Protein AF-A0A0P7KKF6-F1 (afdb_monomer_lite)

Secondary structure (DSSP, 8-state):
-EEEEEEEEEETTT-PBPP-----TT-TT-HHHH--HHHHHHHHHHHTT----S-EEEEEEEEEE---S-PPPGGGSPPTHHHHSTTSTTTT-TT---TTTSSSSHHHHHHHHHHHHHHHHHHHHHHHHHHT----

Sequence (136 aa):
MLRAFRNQLVSQVNLETLYSQVWGPTTDTAFWTNFDWDKAIKAGMKAAGREYSGQFDFTDTYMYWPITHMVAPADQALDCAAYHAEDGRLGGIAAVYMPGTDPRGPFGLIFMAIFALALLGVTGHALLRLVGRKPS

InterPro domains:
  IPR024673 Octaheme c-type cytochrome [PF11783] (8-86)
  IPR036280 Multiheme cytochrome superfamily [SSF48695] (26-90)

Organism: NCBI:txid154981

Radius of gyration: 29.8 Å; chains: 1; bounding box: 74×36×71 Å

pLDDT: mean 88.75, std 8.97, range [51.94, 97.25]

Foldseek 3Di:
DDKDKDWFKAAPVPRHGFFFQQDDCPDCQHCVNPVDGLSRRCVGCVVVVHDHPSGMDIDIDIDDDDDPDPDDPPVPPDDPCCQQDLPHPVHPDPPDDRHNVCCPDPVNVVVVVVVVVVVCVVVVVVVCVVVVDDDD

Structure (mmCIF, N/CA/C/O backbone):
data_AF-A0A0P7KKF6-F1
#
_entry.id   AF-A0A0P7KKF6-F1
#
loop_
_atom_site.group_PDB
_atom_site.id
_atom_site.type_symbol
_atom_site.label_atom_id
_atom_site.label_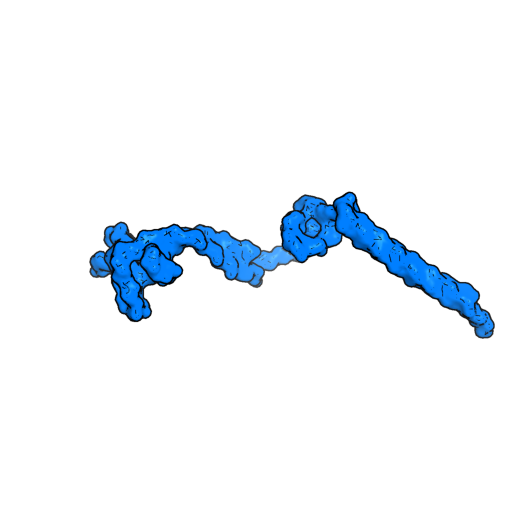alt_id
_atom_site.label_comp_id
_atom_site.label_asym_id
_atom_site.label_entity_id
_atom_site.label_seq_id
_atom_site.pdbx_PDB_ins_code
_atom_site.Cartn_x
_atom_site.Cartn_y
_atom_site.Cartn_z
_atom_site.occupancy
_atom_site.B_iso_or_equiv
_atom_site.auth_seq_id
_atom_site.auth_comp_id
_atom_site.auth_asym_id
_atom_site.auth_atom_id
_atom_site.pdbx_PDB_model_num
ATOM 1 N N . MET A 1 1 ? 4.647 -7.556 -2.136 1.00 55.50 1 MET A N 1
ATOM 2 C CA . MET A 1 1 ? 4.172 -6.768 -0.980 1.00 55.50 1 MET A CA 1
ATOM 3 C C . MET A 1 1 ? 2.832 -7.347 -0.564 1.00 55.50 1 MET A C 1
ATOM 5 O O . MET A 1 1 ? 1.961 -7.454 -1.419 1.00 55.50 1 MET A O 1
ATOM 9 N N . LEU A 1 2 ? 2.686 -7.801 0.682 1.00 60.16 2 LEU A N 1
ATOM 10 C CA . LEU A 1 2 ? 1.373 -8.215 1.187 1.00 60.16 2 LEU A CA 1
ATOM 11 C C . LEU A 1 2 ? 0.570 -6.944 1.476 1.00 60.16 2 LEU A C 1
ATOM 13 O O . LEU A 1 2 ? 1.066 -6.047 2.159 1.00 60.16 2 LEU A O 1
ATOM 17 N N . ARG A 1 3 ? -0.642 -6.870 0.921 1.00 51.94 3 ARG A N 1
ATOM 18 C CA . ARG A 1 3 ? -1.617 -5.811 1.189 1.00 51.94 3 ARG A CA 1
ATOM 19 C C . ARG A 1 3 ? -2.756 -6.436 1.977 1.00 51.94 3 ARG A C 1
ATOM 21 O O . ARG A 1 3 ? -3.473 -7.283 1.451 1.00 51.94 3 ARG A O 1
ATOM 28 N N . ALA A 1 4 ? -2.901 -6.036 3.234 1.00 64.44 4 ALA A N 1
ATOM 29 C CA . ALA A 1 4 ? -4.085 -6.355 4.017 1.00 64.44 4 ALA A CA 1
ATOM 30 C C . ALA A 1 4 ? -5.078 -5.199 3.876 1.00 64.44 4 ALA A C 1
ATOM 32 O O . ALA A 1 4 ? -4.718 -4.048 4.121 1.00 64.44 4 ALA A O 1
ATOM 33 N N . PHE A 1 5 ? -6.298 -5.525 3.456 1.00 55.09 5 PHE A N 1
ATOM 34 C CA . PHE A 1 5 ? -7.433 -4.612 3.433 1.00 55.09 5 PHE A CA 1
ATOM 35 C C . PHE A 1 5 ? -8.296 -4.917 4.643 1.00 55.09 5 PHE A C 1
ATOM 37 O O . PHE A 1 5 ? -8.755 -6.053 4.812 1.00 55.09 5 PHE A O 1
ATOM 44 N N . ARG A 1 6 ? -8.496 -3.923 5.497 1.00 77.06 6 ARG A N 1
ATOM 45 C CA . ARG A 1 6 ? -9.383 -4.029 6.649 1.00 77.06 6 ARG A CA 1
ATOM 46 C C . ARG A 1 6 ? -10.037 -2.678 6.888 1.00 77.06 6 ARG A C 1
ATOM 48 O O . ARG A 1 6 ? -9.406 -1.638 6.734 1.00 77.06 6 ARG A O 1
ATOM 55 N N . ASN A 1 7 ? -11.279 -2.737 7.337 1.00 88.00 7 ASN A N 1
ATOM 56 C CA . ASN A 1 7 ? -11.985 -1.603 7.899 1.00 88.00 7 ASN A CA 1
ATOM 57 C C . ASN A 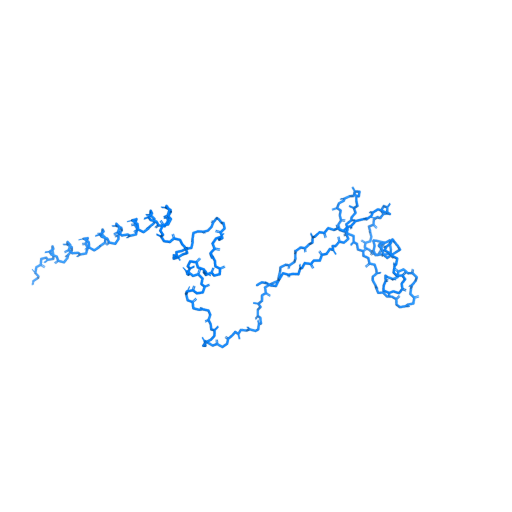1 7 ? -11.499 -1.405 9.339 1.00 88.00 7 ASN A C 1
ATOM 59 O O . ASN A 1 7 ? -11.499 -2.352 10.130 1.00 88.00 7 ASN A O 1
ATOM 63 N N . GLN A 1 8 ? -11.074 -0.191 9.677 1.00 90.44 8 GLN A N 1
ATOM 64 C CA . GLN A 1 8 ? -10.577 0.172 11.002 1.00 90.44 8 GLN A CA 1
ATOM 65 C C . GLN A 1 8 ? -11.480 1.219 11.656 1.00 90.44 8 GLN A C 1
ATOM 67 O O . GLN A 1 8 ? -12.007 2.098 10.978 1.00 90.44 8 GLN A O 1
ATOM 72 N N . LEU A 1 9 ? -11.643 1.121 12.979 1.00 92.62 9 LEU A N 1
ATOM 73 C CA . LEU A 1 9 ? -12.458 2.041 13.772 1.00 92.62 9 LEU A CA 1
ATOM 74 C C . LEU A 1 9 ? -11.884 3.462 13.782 1.00 92.62 9 LEU A C 1
ATOM 76 O O . LEU A 1 9 ? -10.703 3.663 14.084 1.00 92.62 9 LEU A O 1
ATOM 80 N N . VAL A 1 10 ? -12.749 4.443 13.546 1.00 93.88 10 VAL A N 1
ATOM 81 C CA . VAL A 1 10 ? -12.420 5.872 13.542 1.00 93.88 10 VAL A CA 1
ATOM 82 C C . VAL A 1 10 ? -13.483 6.680 14.291 1.00 93.88 10 VAL A C 1
ATOM 84 O O . VAL A 1 10 ? -14.653 6.309 14.326 1.00 93.88 10 VAL A O 1
ATOM 87 N N . SER A 1 11 ? -13.083 7.787 14.915 1.00 92.00 11 SER A N 1
ATOM 88 C CA . SER A 1 11 ? -13.996 8.768 15.507 1.00 92.00 11 SER A CA 1
ATOM 89 C C . SER A 1 11 ? -14.674 9.583 14.411 1.00 92.00 11 SER A C 1
ATOM 91 O O . SER A 1 11 ? -13.986 10.186 13.591 1.00 92.00 11 SER A O 1
ATOM 93 N N . GLN A 1 12 ? -16.004 9.688 14.442 1.00 91.50 12 GLN A N 1
ATOM 94 C CA . GLN A 1 12 ? -16.725 10.589 13.530 1.00 91.50 12 GLN A CA 1
ATOM 95 C C . GLN A 1 12 ? -16.505 12.073 13.863 1.00 91.50 12 GLN A C 1
ATOM 97 O O . GLN A 1 12 ? -16.715 12.934 13.016 1.00 91.50 12 GLN A O 1
ATOM 102 N N . VAL A 1 13 ? -16.085 12.378 15.096 1.00 90.69 13 VAL A N 1
ATOM 103 C CA . VAL A 1 13 ? -15.957 13.759 15.587 1.00 90.69 13 VAL A CA 1
ATOM 104 C C . VAL A 1 13 ? -14.547 14.293 15.353 1.00 90.69 13 VAL A C 1
ATOM 106 O O . VAL A 1 13 ? -14.379 15.378 14.806 1.00 90.69 13 VAL A O 1
ATOM 109 N N . ASN A 1 14 ? -13.531 13.516 15.738 1.00 87.62 14 ASN A N 1
ATOM 110 C CA . ASN A 1 14 ? -12.136 13.968 15.722 1.00 87.62 14 ASN A CA 1
ATOM 111 C C . ASN A 1 14 ? -11.317 13.349 14.579 1.00 87.62 14 ASN A C 1
ATOM 113 O O . ASN A 1 14 ? -10.147 13.683 14.428 1.00 87.62 14 ASN A O 1
ATOM 117 N N . LEU A 1 15 ? -11.907 12.432 13.797 1.00 88.50 15 LEU A N 1
ATOM 118 C CA . LEU A 1 15 ? -11.258 11.721 12.684 1.00 88.50 15 LEU A CA 1
ATOM 119 C C . LEU A 1 15 ? -9.975 10.967 13.085 1.00 88.50 15 LEU A C 1
ATOM 121 O O . LEU A 1 15 ? -9.113 10.681 12.257 1.00 88.50 15 LEU A O 1
ATOM 125 N N . GLU A 1 16 ? -9.860 10.611 14.365 1.00 90.25 16 GLU A N 1
ATOM 126 C CA . GLU A 1 16 ? -8.770 9.798 14.895 1.00 90.25 16 GLU A CA 1
ATOM 127 C C . GLU A 1 16 ? -9.130 8.314 14.903 1.00 90.25 16 GLU A C 1
ATOM 129 O O . GLU A 1 16 ? -10.282 7.932 15.111 1.00 90.25 16 GLU A O 1
ATOM 134 N N . THR A 1 17 ? -8.119 7.462 14.747 1.00 92.88 17 THR A N 1
ATOM 135 C CA . THR A 1 17 ? -8.265 6.018 14.945 1.00 92.88 17 THR A CA 1
ATOM 136 C C . THR A 1 17 ? -8.608 5.700 16.397 1.00 92.88 17 THR A C 1
ATOM 138 O O . THR A 1 17 ? -7.963 6.195 17.322 1.00 92.88 17 THR A O 1
ATOM 141 N N . LEU A 1 18 ? -9.593 4.825 16.589 1.00 94.94 18 LEU A N 1
ATOM 142 C CA . LEU A 1 18 ? -10.039 4.390 17.908 1.00 94.94 18 LEU A CA 1
ATOM 143 C C . LEU A 1 18 ? -9.411 3.050 18.297 1.00 94.94 18 LEU A C 1
ATOM 145 O O . LEU A 1 18 ? -9.195 2.168 17.462 1.00 94.94 18 LEU A O 1
ATOM 149 N N . TYR A 1 19 ? -9.175 2.881 19.596 1.00 94.81 19 TYR A N 1
ATOM 150 C CA . TYR A 1 19 ? -8.733 1.622 20.188 1.00 94.81 19 TYR A CA 1
ATOM 151 C C . TYR A 1 19 ? -9.915 0.927 20.856 1.00 94.81 19 TYR A C 1
ATOM 153 O O . TYR A 1 19 ? -10.705 1.564 21.548 1.00 94.81 19 TYR A O 1
ATOM 161 N N . SER A 1 20 ? -10.021 -0.388 20.682 1.00 95.62 20 SER A N 1
ATOM 162 C CA . SER A 1 20 ? -11.053 -1.202 21.324 1.00 95.62 20 SER A CA 1
ATOM 163 C C . SER A 1 20 ? -10.431 -2.316 22.156 1.00 95.62 20 SER A C 1
ATOM 165 O O . SER A 1 20 ? -9.400 -2.892 21.803 1.00 95.62 20 SER A O 1
ATOM 167 N N . GLN A 1 21 ? -11.073 -2.637 23.276 1.00 95.88 21 GLN A N 1
ATOM 168 C CA . GLN A 1 21 ? -10.762 -3.834 24.038 1.00 95.88 21 GLN A CA 1
ATOM 169 C C . GLN A 1 21 ? -11.452 -5.032 23.382 1.00 95.88 21 GLN A C 1
ATOM 171 O O . GLN A 1 21 ? -12.650 -5.248 23.553 1.00 95.88 21 GLN A O 1
ATOM 176 N N . VAL A 1 22 ? -10.697 -5.843 22.646 1.00 95.81 22 VAL A N 1
ATOM 177 C CA . VAL A 1 22 ? -11.263 -7.028 21.979 1.00 95.81 22 VAL A CA 1
ATOM 178 C C . VAL A 1 22 ? -11.237 -8.287 22.842 1.00 95.81 22 VAL A C 1
ATOM 180 O O . VAL A 1 22 ? -12.083 -9.159 22.668 1.00 95.81 22 VAL A O 1
ATOM 183 N N . TRP A 1 23 ? -10.319 -8.368 23.807 1.00 95.06 23 TRP A N 1
ATOM 184 C CA . TRP A 1 23 ? -10.082 -9.564 24.616 1.00 95.06 23 TRP A CA 1
ATOM 185 C C . TRP A 1 23 ? -10.328 -9.324 26.114 1.00 95.06 23 TRP A C 1
ATOM 187 O O . TRP A 1 23 ? -10.064 -8.241 26.644 1.00 95.06 23 TRP A O 1
ATOM 197 N N . GLY A 1 24 ? -10.832 -10.362 26.784 1.00 93.25 24 GLY A N 1
ATOM 198 C CA . GLY A 1 24 ? -11.232 -10.349 28.191 1.00 93.25 24 GLY A CA 1
ATOM 199 C C . GLY A 1 24 ? -12.405 -11.305 28.421 1.00 93.25 24 GLY A C 1
ATOM 200 O O . GLY A 1 24 ? -13.546 -10.860 28.443 1.00 93.25 24 GLY A O 1
ATOM 201 N N . PRO A 1 25 ? -12.165 -12.623 28.561 1.00 87.88 25 PRO A N 1
ATOM 202 C CA . PRO A 1 25 ? -13.240 -13.620 28.581 1.00 87.88 25 PRO A CA 1
ATOM 203 C C . PRO A 1 25 ? -14.232 -13.452 29.743 1.00 87.88 25 PRO A C 1
ATOM 205 O O . PRO A 1 25 ? -15.355 -13.934 29.666 1.00 87.88 25 PRO A O 1
ATOM 208 N N . THR A 1 26 ? -13.822 -12.768 30.811 1.00 92.12 26 THR A N 1
ATOM 209 C CA . THR A 1 26 ? -14.624 -12.517 32.015 1.00 92.12 26 THR A CA 1
ATOM 210 C C . THR A 1 26 ? -14.997 -11.044 32.186 1.00 92.12 26 THR A C 1
ATOM 212 O O . THR A 1 26 ? -15.443 -10.666 33.266 1.00 92.12 26 THR A O 1
ATOM 215 N N . THR A 1 27 ? -14.739 -10.184 31.193 1.00 89.88 27 THR A N 1
ATOM 216 C CA . THR A 1 27 ? -15.054 -8.752 31.286 1.00 89.88 27 THR A CA 1
ATOM 217 C C . THR A 1 27 ? -16.308 -8.415 30.490 1.00 89.88 27 THR A C 1
ATOM 219 O O . THR A 1 27 ? -16.504 -8.898 29.374 1.00 89.88 27 THR A O 1
ATOM 222 N N . ASP A 1 28 ? -17.112 -7.497 31.022 1.00 94.06 28 ASP A N 1
ATOM 223 C CA . ASP A 1 28 ? -18.339 -7.005 30.371 1.00 94.06 28 ASP A CA 1
ATOM 224 C C . ASP A 1 28 ? -18.061 -6.004 29.230 1.00 94.06 28 ASP A C 1
ATOM 226 O O . ASP A 1 28 ? -18.976 -5.474 28.598 1.00 94.06 28 ASP A O 1
ATOM 230 N N . THR A 1 29 ? -16.783 -5.695 28.991 1.00 95.62 29 THR A N 1
ATOM 231 C CA . THR A 1 29 ? -16.320 -4.695 28.020 1.00 95.62 29 THR A CA 1
ATOM 232 C C . THR A 1 29 ? -15.633 -5.296 26.802 1.00 95.62 29 THR A C 1
ATOM 234 O O . THR A 1 29 ? -15.472 -4.599 25.805 1.00 95.62 29 THR A O 1
ATOM 237 N N . ALA A 1 30 ? -15.192 -6.556 26.856 1.00 96.00 30 ALA A N 1
ATOM 238 C CA . ALA A 1 30 ? -14.459 -7.150 25.746 1.00 96.00 30 ALA A CA 1
ATOM 239 C C . ALA A 1 30 ? -15.387 -7.426 24.557 1.00 96.00 30 ALA A C 1
ATOM 241 O O . ALA A 1 30 ? -16.460 -8.015 24.712 1.00 96.00 30 ALA A O 1
ATOM 242 N N . PHE A 1 31 ? -14.954 -7.037 23.356 1.00 95.69 31 PHE A N 1
ATOM 243 C CA . PHE A 1 31 ? -15.766 -7.207 22.153 1.00 95.69 31 PHE A CA 1
ATOM 244 C C . PHE A 1 31 ? -16.043 -8.681 21.823 1.00 95.69 31 PHE A C 1
ATOM 246 O O . PHE A 1 31 ? -17.167 -9.014 21.473 1.00 95.69 31 PHE A O 1
ATOM 253 N N . TRP A 1 32 ? -15.068 -9.589 21.956 1.00 95.50 32 TRP A N 1
ATOM 254 C CA . TRP A 1 32 ? -15.252 -10.993 21.545 1.00 95.50 32 TRP A CA 1
ATOM 255 C C . TRP A 1 32 ? -16.222 -11.801 22.412 1.00 95.50 32 TRP A C 1
ATOM 257 O O . TRP A 1 32 ? -16.622 -12.889 22.006 1.00 95.50 32 TRP A O 1
ATOM 267 N N . THR A 1 33 ? -16.595 -11.296 23.587 1.00 94.06 33 THR A N 1
ATOM 268 C CA . THR A 1 33 ? -17.582 -11.933 24.469 1.00 94.06 33 THR A CA 1
ATOM 269 C C . THR A 1 33 ? -18.930 -11.225 24.450 1.00 94.06 33 THR A C 1
ATOM 271 O O . THR A 1 33 ? -19.958 -11.891 24.518 1.00 94.06 33 THR A O 1
ATOM 274 N N . ASN A 1 34 ? -18.937 -9.894 24.331 1.00 94.06 34 ASN A N 1
ATOM 275 C CA . ASN A 1 34 ? -20.152 -9.085 24.463 1.00 94.06 34 ASN A CA 1
ATOM 276 C C . ASN A 1 34 ? -20.687 -8.546 23.128 1.00 94.06 34 ASN A C 1
ATOM 278 O O . ASN A 1 34 ? -21.844 -8.145 23.060 1.00 94.06 34 ASN A O 1
ATOM 282 N N . PHE A 1 35 ? -19.852 -8.513 22.084 1.00 94.06 35 PHE A N 1
ATOM 283 C CA . PHE A 1 35 ? -20.167 -8.004 20.741 1.00 94.06 35 PHE A CA 1
ATOM 284 C C . PHE A 1 35 ? -20.721 -6.567 20.709 1.00 94.06 35 PHE A C 1
ATOM 286 O O . PHE A 1 35 ? -21.452 -6.189 19.797 1.00 94.06 35 PHE A O 1
ATOM 293 N N . ASP A 1 36 ? -20.334 -5.749 21.689 1.00 95.88 36 ASP A N 1
ATOM 294 C CA . ASP A 1 36 ? -20.738 -4.350 21.828 1.00 95.88 36 ASP A CA 1
ATOM 295 C C . ASP A 1 36 ? -19.544 -3.434 21.528 1.00 95.88 36 ASP A C 1
ATOM 297 O O . ASP A 1 36 ? -18.575 -3.365 22.294 1.00 95.88 36 ASP A O 1
ATOM 301 N N . TRP A 1 37 ? -19.596 -2.754 20.381 1.00 95.12 37 TRP A N 1
ATOM 302 C CA . TRP A 1 37 ? -18.528 -1.857 19.943 1.00 95.12 37 TRP A CA 1
ATOM 303 C C . TRP A 1 37 ? -18.366 -0.648 20.857 1.00 95.12 37 TRP A C 1
ATOM 305 O O . TRP A 1 37 ? -17.233 -0.288 21.167 1.00 95.12 37 TRP A O 1
ATOM 315 N N . ASP A 1 38 ? -19.460 -0.043 21.317 1.00 95.94 38 ASP A N 1
ATOM 316 C CA . ASP A 1 38 ? -19.397 1.181 22.114 1.00 95.94 38 ASP A CA 1
ATOM 317 C C . ASP A 1 38 ? -18.698 0.918 23.452 1.00 95.94 38 ASP A C 1
ATOM 319 O O . ASP A 1 38 ? -17.749 1.617 23.825 1.00 95.94 38 ASP A O 1
ATOM 323 N N . LYS A 1 39 ? -19.075 -0.177 24.126 1.00 95.56 39 LYS A N 1
ATOM 324 C CA . LYS A 1 39 ? -18.409 -0.618 25.361 1.00 95.56 39 LYS A CA 1
ATOM 325 C C . LYS A 1 39 ? -16.937 -0.943 25.142 1.00 95.56 39 LYS A C 1
ATOM 327 O O . LYS A 1 39 ? -16.093 -0.521 25.940 1.00 95.56 39 LYS A O 1
ATOM 332 N N . ALA A 1 40 ? -16.622 -1.674 24.075 1.00 97.06 40 ALA A N 1
ATOM 333 C CA . ALA A 1 40 ? -15.257 -2.091 23.781 1.00 97.06 40 ALA A CA 1
ATOM 334 C C . ALA A 1 40 ? -14.350 -0.900 23.458 1.00 97.06 40 ALA A C 1
ATOM 336 O O . ALA A 1 40 ? -13.217 -0.836 23.943 1.00 97.06 40 ALA A O 1
ATOM 337 N N . ILE A 1 41 ? -14.845 0.060 22.675 1.00 96.75 41 ILE A N 1
ATOM 338 C CA . ILE A 1 41 ? -14.132 1.293 22.334 1.00 96.75 41 ILE A CA 1
ATOM 339 C C . ILE A 1 41 ? -13.933 2.139 23.582 1.00 96.75 41 ILE A C 1
ATOM 341 O O . ILE A 1 41 ? -12.815 2.559 23.861 1.00 96.75 41 ILE A O 1
ATOM 345 N N . LYS A 1 42 ? -14.978 2.343 24.388 1.00 96.50 42 LYS A N 1
ATOM 346 C CA . LYS A 1 42 ? -14.878 3.126 25.622 1.00 96.50 42 LYS A CA 1
ATOM 347 C C . LYS A 1 42 ? -13.819 2.564 26.571 1.00 96.50 42 LYS A C 1
ATOM 349 O O . LYS A 1 42 ? -13.025 3.322 27.126 1.00 96.50 42 LYS A O 1
ATOM 354 N N . ALA A 1 43 ? -13.778 1.243 26.741 1.00 96.00 43 ALA A N 1
ATOM 355 C CA . ALA A 1 43 ? -12.768 0.588 27.566 1.00 96.00 43 ALA A CA 1
ATOM 356 C C . ALA A 1 43 ? -11.356 0.696 26.961 1.00 96.00 43 ALA A C 1
ATOM 358 O O . ALA A 1 43 ? -10.409 1.021 27.678 1.00 96.00 43 ALA A O 1
ATOM 359 N N . GLY A 1 44 ? -11.217 0.481 25.648 1.00 95.69 44 GLY A N 1
ATOM 360 C CA . GLY A 1 44 ? -9.939 0.588 24.937 1.00 95.69 44 GLY A CA 1
ATOM 361 C C . GLY A 1 44 ? -9.363 2.006 24.947 1.00 95.69 44 GLY A C 1
ATOM 362 O O . GLY A 1 44 ? -8.193 2.198 25.268 1.00 95.69 44 GLY A O 1
ATOM 363 N N . MET A 1 45 ? -10.196 3.009 24.678 1.00 96.19 45 MET A N 1
ATOM 364 C CA . MET A 1 45 ? -9.825 4.425 24.705 1.00 96.19 45 MET A CA 1
ATOM 365 C C . MET A 1 45 ? -9.458 4.889 26.117 1.00 96.19 45 MET A C 1
ATOM 367 O O . MET A 1 45 ? -8.423 5.531 26.289 1.00 96.19 45 MET A O 1
ATOM 371 N N . LYS A 1 46 ? -10.213 4.465 27.145 1.00 95.69 46 LYS A N 1
ATOM 372 C CA . LYS A 1 46 ? -9.859 4.716 28.551 1.00 95.69 46 LYS A CA 1
ATOM 373 C C . LYS A 1 46 ? -8.487 4.132 28.902 1.00 95.69 46 LYS A C 1
ATOM 375 O O . LYS A 1 46 ? -7.692 4.809 29.548 1.00 95.69 46 LYS A O 1
ATOM 380 N N . ALA A 1 47 ? -8.192 2.903 28.471 1.00 94.50 47 ALA A N 1
ATOM 381 C CA . ALA A 1 47 ? -6.884 2.281 28.686 1.00 94.50 47 ALA A CA 1
ATOM 382 C C . ALA A 1 47 ? -5.753 3.003 27.927 1.00 94.50 47 ALA A C 1
ATOM 384 O O . ALA A 1 47 ? -4.633 3.079 28.423 1.00 94.50 47 ALA A O 1
ATOM 385 N N . ALA A 1 48 ? -6.055 3.574 26.758 1.00 93.88 48 ALA A N 1
ATOM 386 C CA . ALA A 1 48 ? -5.134 4.391 25.970 1.00 93.88 48 ALA A CA 1
ATOM 387 C C . ALA A 1 48 ? -4.995 5.844 26.472 1.00 93.88 48 ALA A C 1
ATOM 389 O O . ALA A 1 48 ? -4.247 6.617 25.872 1.00 93.88 48 ALA A O 1
ATOM 390 N N . GLY A 1 49 ? -5.711 6.235 27.535 1.00 94.69 49 GLY A N 1
ATOM 391 C CA . GLY A 1 49 ? -5.699 7.599 28.070 1.00 94.69 49 GLY A CA 1
ATOM 392 C C . GLY A 1 49 ? -6.327 8.637 27.134 1.00 94.69 49 GLY A C 1
ATOM 393 O O . GLY A 1 49 ? -5.899 9.788 27.131 1.00 94.69 49 GLY A O 1
ATOM 394 N N . ARG A 1 50 ? -7.300 8.232 26.307 1.00 93.31 50 ARG A N 1
ATOM 395 C CA . ARG A 1 50 ? -7.982 9.095 25.333 1.00 93.31 50 ARG A CA 1
ATOM 396 C C . ARG A 1 50 ? -9.487 9.140 25.579 1.00 93.31 50 ARG A C 1
ATOM 398 O O . ARG A 1 50 ? -10.093 8.147 25.979 1.00 93.31 50 ARG A O 1
ATOM 405 N N . GLU A 1 51 ? -10.085 10.285 25.276 1.00 92.12 51 GLU A N 1
ATOM 406 C CA . GLU A 1 51 ? -11.532 10.484 25.353 1.00 92.12 51 GLU A CA 1
ATOM 407 C C . GLU A 1 51 ? -12.252 9.850 24.155 1.00 92.12 51 GLU A C 1
ATOM 409 O O . GLU A 1 51 ? -11.732 9.810 23.038 1.00 92.12 51 GLU A O 1
ATOM 414 N N . TYR A 1 52 ? -13.474 9.372 24.385 1.00 94.38 52 TYR A N 1
ATOM 415 C CA . TYR A 1 52 ? -14.335 8.792 23.357 1.00 94.38 52 TYR A CA 1
ATOM 416 C C . TYR A 1 52 ? -15.715 9.453 23.388 1.00 94.38 52 TYR A C 1
ATOM 418 O O . TYR A 1 52 ? -16.373 9.489 24.424 1.00 94.38 52 TYR A O 1
ATOM 426 N N . SER A 1 53 ? -16.152 9.967 22.236 1.00 93.12 53 SER A N 1
ATOM 427 C CA . SER A 1 53 ? -17.386 10.749 22.090 1.00 93.12 53 SER A CA 1
ATOM 428 C C . SER A 1 53 ? -18.670 9.914 22.024 1.00 93.12 53 SER A C 1
ATOM 430 O O . SER A 1 53 ? -19.754 10.492 22.003 1.00 93.12 53 SER A O 1
ATOM 432 N N . GLY A 1 54 ? -18.574 8.582 21.946 1.00 94.44 54 GLY A N 1
ATOM 433 C CA . GLY A 1 54 ? -19.726 7.705 21.684 1.00 94.44 54 GLY A CA 1
ATOM 434 C C . GLY A 1 54 ? -20.095 7.578 20.200 1.00 94.44 54 GLY A C 1
ATOM 435 O O . GLY A 1 54 ? -21.038 6.871 19.863 1.00 94.44 54 GLY A O 1
ATOM 436 N N . GLN A 1 55 ? -19.379 8.265 19.304 1.00 95.50 55 GLN A N 1
ATOM 437 C CA . GLN A 1 55 ? -19.616 8.210 17.861 1.00 95.50 55 GLN A CA 1
ATOM 438 C C . GLN A 1 55 ? -18.401 7.617 17.153 1.00 95.50 55 GLN A C 1
ATOM 440 O O . GLN A 1 55 ? -17.290 8.150 17.245 1.00 95.50 55 GLN A O 1
ATOM 445 N N . PHE A 1 56 ? -18.621 6.532 16.417 1.00 95.19 56 PHE A N 1
ATOM 446 C CA . PHE A 1 56 ? -17.586 5.836 15.668 1.00 95.19 56 PHE A CA 1
ATOM 447 C C . PHE A 1 56 ? -18.085 5.448 14.280 1.00 95.19 56 PHE A C 1
ATOM 449 O O . PHE A 1 56 ? -19.284 5.333 14.039 1.00 95.19 56 PHE A O 1
ATOM 456 N N . ASP A 1 57 ? -17.145 5.246 13.372 1.00 95.00 57 ASP A N 1
ATOM 457 C CA . ASP A 1 57 ? -17.383 4.667 12.058 1.00 95.00 57 ASP A CA 1
ATOM 458 C C . ASP A 1 57 ? -16.200 3.765 11.682 1.00 95.00 57 ASP A C 1
ATOM 460 O O . ASP A 1 57 ? -15.271 3.562 12.475 1.00 95.00 57 ASP A O 1
ATOM 464 N N . PHE A 1 58 ? -16.223 3.229 10.469 1.00 93.75 58 PHE A N 1
ATOM 465 C CA . PHE A 1 58 ? -15.165 2.422 9.900 1.00 93.75 58 PHE A CA 1
ATOM 466 C C . PHE A 1 58 ? -14.608 3.060 8.631 1.00 93.75 58 PHE A C 1
ATOM 468 O O . PHE A 1 58 ? -15.355 3.466 7.748 1.00 93.75 58 PHE A O 1
ATOM 475 N N . THR A 1 59 ? -13.284 3.079 8.507 1.00 92.38 59 THR A N 1
ATOM 476 C CA . THR A 1 59 ? -12.596 3.548 7.298 1.00 92.38 59 THR A CA 1
ATOM 477 C C . THR A 1 59 ? -11.636 2.493 6.759 1.00 92.38 59 THR A C 1
ATOM 479 O O . THR A 1 59 ? -11.136 1.654 7.515 1.00 92.38 59 THR A O 1
ATOM 482 N N . ASP A 1 60 ? -11.382 2.527 5.455 1.00 91.81 60 ASP A N 1
ATOM 483 C CA . ASP A 1 60 ? -10.462 1.607 4.794 1.00 91.81 60 ASP A CA 1
ATOM 484 C C . ASP A 1 60 ? -9.017 1.905 5.190 1.00 91.81 60 ASP A C 1
ATOM 486 O O . ASP A 1 60 ? -8.539 3.036 5.059 1.00 91.81 60 ASP A O 1
ATOM 490 N N . THR A 1 61 ? -8.286 0.873 5.617 1.00 90.06 61 THR A N 1
ATOM 491 C CA . THR A 1 61 ? -6.851 0.989 5.880 1.00 90.06 61 THR A CA 1
ATOM 492 C C . THR A 1 61 ? -6.026 0.029 5.042 1.00 90.06 61 THR A C 1
ATOM 494 O O . THR A 1 61 ? -6.413 -1.101 4.727 1.00 90.06 61 THR A O 1
ATOM 497 N N . TYR A 1 62 ? -4.849 0.524 4.663 1.00 90.00 62 TYR A N 1
ATOM 498 C CA . TYR A 1 62 ? -3.861 -0.200 3.884 1.00 90.00 62 TYR A CA 1
ATOM 499 C C . TYR A 1 62 ? -2.595 -0.332 4.701 1.00 90.00 62 TYR A C 1
ATOM 501 O O . TYR A 1 62 ? -1.971 0.664 5.065 1.00 90.00 62 TYR A O 1
ATOM 509 N N . MET A 1 63 ? -2.203 -1.574 4.959 1.00 88.94 63 MET A N 1
ATOM 510 C CA . MET A 1 63 ? -0.951 -1.868 5.634 1.00 88.94 63 MET A CA 1
ATOM 511 C C . MET A 1 63 ? -0.031 -2.635 4.694 1.00 88.94 63 MET A C 1
ATOM 513 O O . MET A 1 63 ? -0.414 -3.665 4.131 1.00 88.94 63 MET A O 1
ATOM 517 N N . TYR A 1 64 ? 1.180 -2.113 4.532 1.00 90.00 64 TYR A N 1
ATOM 518 C CA . TYR A 1 64 ? 2.184 -2.643 3.625 1.00 90.00 64 TYR A CA 1
ATOM 519 C C . TYR A 1 64 ? 3.345 -3.229 4.415 1.00 90.00 64 TYR A C 1
ATOM 521 O O . TYR A 1 64 ? 3.971 -2.534 5.211 1.00 90.00 64 TYR A O 1
ATOM 529 N N . TRP A 1 65 ? 3.646 -4.501 4.156 1.00 90.44 65 TRP A N 1
ATOM 530 C CA . TRP A 1 65 ? 4.773 -5.197 4.774 1.00 90.44 65 TRP A CA 1
ATOM 531 C C . TRP A 1 65 ? 5.727 -5.743 3.710 1.00 90.44 65 TRP A C 1
ATOM 533 O O . TRP A 1 65 ? 5.273 -6.278 2.683 1.00 90.44 65 TRP A O 1
ATOM 543 N N . PRO A 1 66 ? 7.048 -5.628 3.933 1.00 90.06 66 PRO A N 1
ATOM 544 C CA . PRO A 1 66 ? 8.032 -6.250 3.064 1.00 90.06 66 PRO A CA 1
ATOM 545 C C . PRO A 1 66 ? 7.948 -7.777 3.179 1.00 90.06 66 PRO A C 1
ATOM 547 O O . PRO A 1 66 ? 7.752 -8.327 4.261 1.00 90.06 66 PRO A O 1
ATOM 550 N N . ILE A 1 67 ? 8.114 -8.466 2.049 1.00 88.88 67 ILE A N 1
ATOM 551 C CA . ILE A 1 67 ? 8.225 -9.929 2.009 1.00 88.88 67 ILE A CA 1
ATOM 552 C C . ILE A 1 67 ? 9.706 -10.266 1.965 1.00 88.88 67 ILE A C 1
ATOM 554 O O . ILE A 1 67 ? 10.365 -10.007 0.965 1.00 88.88 67 ILE A O 1
ATOM 558 N N . THR A 1 68 ? 10.226 -10.793 3.067 1.00 90.69 68 THR A N 1
ATOM 559 C CA . THR A 1 68 ? 11.658 -11.101 3.244 1.00 90.69 68 THR A CA 1
ATOM 560 C C . THR A 1 68 ? 11.941 -12.598 3.377 1.00 90.69 68 THR A C 1
ATOM 562 O O . THR A 1 68 ? 13.086 -13.005 3.529 1.00 90.69 68 THR A O 1
ATOM 565 N N . HIS A 1 69 ? 10.897 -13.420 3.314 1.00 90.19 69 HIS A N 1
ATOM 566 C CA . HIS A 1 69 ? 10.938 -14.874 3.454 1.00 90.19 69 HIS A CA 1
ATOM 567 C C . HIS A 1 69 ? 10.260 -15.492 2.220 1.00 90.19 69 HIS A C 1
ATOM 569 O O . HIS A 1 69 ? 9.603 -14.772 1.469 1.00 90.19 69 HIS A O 1
ATOM 575 N N . MET A 1 70 ? 10.381 -16.808 2.018 1.00 91.19 70 MET A N 1
ATOM 576 C CA . MET A 1 70 ? 9.911 -17.501 0.800 1.00 91.19 70 MET A CA 1
ATOM 577 C C . MET A 1 70 ? 10.675 -17.073 -0.468 1.00 91.19 70 MET A C 1
ATOM 579 O O . MET A 1 70 ? 10.079 -16.806 -1.510 1.00 91.19 70 MET A O 1
ATOM 583 N N . VAL A 1 71 ? 12.008 -16.993 -0.374 1.00 91.81 71 VAL A N 1
ATOM 584 C CA . VAL A 1 71 ? 12.865 -16.775 -1.549 1.00 91.81 71 VAL A CA 1
ATOM 585 C C . VAL A 1 71 ? 12.749 -17.990 -2.466 1.00 91.81 71 VAL A C 1
ATOM 587 O O . VAL A 1 71 ? 12.976 -19.119 -2.030 1.00 91.81 71 VAL A O 1
ATOM 590 N N . ALA A 1 72 ? 12.368 -17.753 -3.719 1.00 90.50 72 ALA A N 1
ATOM 591 C CA . ALA A 1 72 ? 12.244 -18.805 -4.716 1.00 90.50 72 ALA A CA 1
ATOM 592 C C . ALA A 1 72 ? 13.627 -19.401 -5.061 1.00 90.50 72 ALA A C 1
ATOM 594 O O . ALA A 1 72 ? 14.625 -18.672 -5.036 1.00 90.50 72 ALA A O 1
ATOM 595 N N . PRO A 1 73 ? 13.713 -20.702 -5.392 1.00 93.69 73 PRO A N 1
ATOM 596 C CA . PRO A 1 73 ? 14.916 -21.288 -5.977 1.00 93.69 73 PRO A CA 1
ATOM 597 C C . PRO A 1 73 ? 15.341 -20.564 -7.268 1.00 93.69 73 PRO A C 1
ATOM 599 O O . PRO A 1 73 ? 14.541 -19.874 -7.900 1.00 93.69 73 PRO A O 1
ATOM 602 N N . ALA A 1 74 ? 16.611 -20.707 -7.661 1.00 92.12 74 ALA A N 1
ATOM 603 C CA . ALA A 1 74 ? 17.199 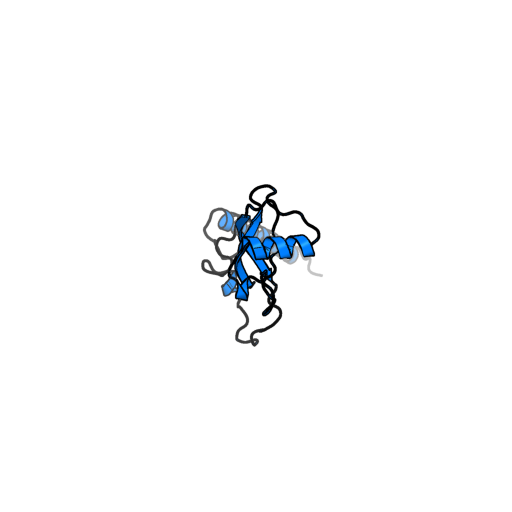-19.922 -8.754 1.00 92.12 74 ALA A CA 1
ATOM 604 C C . ALA A 1 74 ? 16.505 -20.121 -10.115 1.00 92.12 74 ALA A C 1
ATOM 606 O O . ALA A 1 74 ? 16.410 -19.175 -10.889 1.00 92.12 74 ALA A O 1
ATOM 607 N N . ASP A 1 75 ? 15.993 -21.320 -10.391 1.00 93.38 75 ASP A N 1
ATOM 608 C CA . ASP A 1 75 ? 15.247 -21.661 -11.611 1.00 93.38 75 ASP A CA 1
ATOM 609 C C . ASP A 1 75 ? 13.828 -21.064 -11.658 1.00 93.38 75 ASP A C 1
ATOM 611 O O . ASP A 1 75 ? 13.177 -21.102 -12.697 1.00 93.38 75 ASP A O 1
ATOM 615 N N . GLN A 1 76 ? 13.353 -20.496 -10.548 1.00 92.00 76 GLN A N 1
ATOM 616 C CA . GLN A 1 76 ? 12.064 -19.808 -10.420 1.00 92.00 76 GLN A CA 1
ATOM 617 C C . GLN A 1 76 ? 12.227 -18.307 -10.145 1.00 92.00 76 GLN A C 1
ATOM 619 O O . GLN A 1 76 ? 11.260 -17.618 -9.800 1.00 92.00 76 GLN A O 1
ATOM 624 N N . ALA A 1 77 ? 13.451 -17.788 -10.262 1.00 91.62 77 ALA A N 1
ATOM 625 C CA . ALA A 1 77 ? 13.686 -16.358 -10.211 1.00 91.62 77 ALA A CA 1
ATOM 626 C C . ALA A 1 77 ? 12.939 -15.664 -11.361 1.00 91.62 77 ALA A C 1
ATOM 628 O O . ALA A 1 77 ? 12.773 -16.212 -12.447 1.00 91.62 77 ALA A O 1
ATOM 629 N N . LEU A 1 78 ? 12.453 -14.447 -11.112 1.00 91.50 78 LEU A N 1
ATOM 630 C CA . LEU A 1 78 ? 11.739 -13.690 -12.135 1.00 91.50 78 LEU A CA 1
ATOM 631 C C . LEU A 1 78 ? 12.712 -13.240 -13.225 1.00 91.50 78 LEU A C 1
ATOM 633 O O . LEU A 1 78 ? 13.647 -12.489 -12.950 1.00 91.50 78 LEU A O 1
ATOM 637 N N . ASP A 1 79 ? 12.437 -13.659 -14.456 1.00 90.75 79 ASP A N 1
ATOM 638 C CA . ASP A 1 79 ? 13.188 -13.235 -15.632 1.00 90.75 79 ASP A CA 1
ATOM 639 C C . ASP A 1 79 ? 12.906 -11.776 -16.002 1.00 90.75 79 ASP A C 1
ATOM 641 O O . ASP A 1 79 ? 11.877 -11.198 -15.643 1.00 90.75 79 ASP A O 1
ATOM 645 N N . CYS A 1 80 ? 13.795 -11.182 -16.804 1.00 90.56 80 CYS A N 1
ATOM 646 C CA . CYS A 1 80 ? 13.672 -9.800 -17.276 1.00 90.56 80 CYS A CA 1
ATOM 647 C C . CYS A 1 80 ? 12.292 -9.515 -17.899 1.00 90.56 80 CYS A C 1
ATOM 649 O O . CYS A 1 80 ? 11.684 -8.476 -17.634 1.00 90.56 80 CYS A O 1
ATOM 651 N N . ALA A 1 81 ? 11.766 -10.458 -18.689 1.00 90.06 81 ALA A N 1
ATOM 652 C CA . ALA A 1 81 ? 10.466 -10.328 -19.346 1.00 90.06 81 ALA A CA 1
ATOM 653 C C . ALA A 1 81 ? 9.298 -10.208 -18.352 1.00 90.06 81 ALA A C 1
ATOM 655 O O . ALA A 1 81 ? 8.321 -9.530 -18.655 1.00 90.06 81 ALA A O 1
ATOM 656 N N . ALA A 1 82 ? 9.418 -10.759 -17.137 1.00 91.06 82 ALA A N 1
ATOM 657 C CA . ALA A 1 82 ? 8.377 -10.663 -16.114 1.00 91.06 82 ALA A CA 1
ATOM 658 C C . ALA A 1 82 ? 8.095 -9.218 -15.671 1.00 91.06 82 ALA A C 1
ATOM 660 O O . ALA A 1 82 ? 7.055 -8.957 -15.067 1.00 91.06 82 ALA A O 1
ATOM 661 N N . TYR A 1 83 ? 9.005 -8.285 -15.962 1.00 88.38 83 TYR A N 1
ATOM 662 C CA . TYR A 1 83 ? 8.868 -6.863 -15.656 1.00 88.38 83 TYR A CA 1
ATOM 663 C C . TYR A 1 83 ? 8.847 -5.981 -16.908 1.00 88.38 83 TYR A C 1
ATOM 665 O O . TYR A 1 83 ? 8.132 -4.984 -16.919 1.00 88.38 83 TYR A O 1
ATOM 673 N N . HIS A 1 84 ? 9.618 -6.343 -17.936 1.00 88.69 84 HIS A N 1
ATOM 674 C CA . HIS A 1 84 ? 9.850 -5.513 -19.120 1.00 88.69 84 HIS A CA 1
ATOM 675 C C . HIS A 1 84 ? 8.937 -5.812 -20.315 1.00 88.69 84 HIS A C 1
ATOM 677 O O . HIS A 1 84 ? 8.956 -5.037 -21.263 1.00 88.69 84 HIS A O 1
ATOM 683 N N . ALA A 1 85 ? 8.180 -6.914 -20.323 1.00 88.56 85 ALA A N 1
ATOM 684 C CA . ALA A 1 85 ? 7.223 -7.178 -21.400 1.00 88.56 85 ALA A CA 1
ATOM 685 C C . ALA A 1 85 ? 6.046 -6.184 -21.369 1.00 88.56 85 ALA A C 1
ATOM 687 O O . ALA A 1 85 ? 5.767 -5.591 -20.326 1.00 88.56 85 ALA A O 1
ATOM 688 N N . GLU A 1 86 ? 5.337 -6.025 -22.491 1.00 85.50 86 GLU A N 1
ATOM 689 C CA . GLU A 1 86 ? 4.139 -5.167 -22.584 1.00 85.50 86 GLU A CA 1
ATOM 690 C C . GLU A 1 86 ? 3.072 -5.555 -21.536 1.00 85.50 86 GLU A C 1
ATOM 692 O O . GLU A 1 86 ? 2.450 -4.688 -20.926 1.00 85.50 86 GLU A O 1
ATOM 697 N N . ASP A 1 87 ? 2.932 -6.852 -21.249 1.00 86.25 87 ASP A N 1
ATOM 698 C CA . ASP A 1 87 ? 2.067 -7.439 -20.217 1.00 86.25 87 ASP A CA 1
ATOM 699 C C . ASP A 1 87 ? 2.820 -7.814 -18.921 1.00 86.25 87 ASP A C 1
ATOM 701 O O . ASP A 1 87 ? 2.322 -8.566 -18.078 1.00 86.25 87 ASP A O 1
ATOM 705 N N . GLY A 1 88 ? 4.033 -7.284 -18.740 1.00 87.19 88 GLY A N 1
ATOM 706 C CA . GLY A 1 88 ? 4.856 -7.504 -17.558 1.00 87.19 88 GLY A CA 1
ATOM 707 C C . GLY A 1 88 ? 4.261 -6.882 -16.291 1.00 87.19 88 GLY A C 1
ATOM 708 O O . GLY A 1 88 ? 3.400 -6.005 -16.315 1.00 87.19 88 GLY A O 1
ATOM 709 N N . ARG A 1 89 ? 4.782 -7.282 -15.129 1.00 88.38 89 ARG A N 1
ATOM 710 C CA . ARG A 1 89 ? 4.314 -6.843 -13.799 1.00 88.38 89 ARG A CA 1
ATOM 711 C C . ARG A 1 89 ? 4.409 -5.334 -13.551 1.00 88.38 89 ARG A C 1
ATOM 713 O O . ARG A 1 89 ? 3.797 -4.851 -12.601 1.00 88.38 89 ARG A O 1
ATOM 720 N N . LEU A 1 90 ? 5.204 -4.614 -14.344 1.00 87.06 90 LEU A N 1
ATOM 721 C CA . LEU A 1 90 ? 5.354 -3.156 -14.280 1.00 87.06 90 LEU A CA 1
ATOM 722 C C . LEU A 1 90 ? 4.684 -2.440 -15.461 1.00 87.06 90 LEU A C 1
ATOM 724 O O . LEU A 1 90 ? 4.890 -1.241 -15.636 1.00 87.06 90 LEU A O 1
ATOM 728 N N . GLY A 1 91 ? 3.868 -3.139 -16.253 1.00 82.94 91 GLY A N 1
ATOM 729 C CA . GLY A 1 91 ? 3.052 -2.518 -17.288 1.00 82.94 91 GLY A CA 1
ATOM 730 C C . GLY A 1 91 ? 2.080 -1.498 -16.685 1.00 82.94 91 GLY A C 1
ATOM 731 O O . GLY A 1 91 ? 1.375 -1.785 -15.717 1.00 82.94 91 GLY A O 1
ATOM 732 N N . GLY A 1 92 ? 2.057 -0.284 -17.240 1.00 77.44 92 GLY A N 1
ATOM 733 C CA . GLY A 1 92 ? 1.078 0.745 -16.874 1.00 77.44 92 GLY A CA 1
ATOM 734 C C . GLY A 1 92 ? 1.287 1.425 -15.515 1.00 77.44 92 GLY A C 1
ATOM 735 O O . GLY A 1 92 ? 0.382 2.123 -15.053 1.00 77.44 92 GLY A O 1
ATOM 736 N N . ILE A 1 93 ? 2.448 1.267 -14.866 1.00 83.31 93 ILE A N 1
ATOM 737 C CA . ILE A 1 93 ? 2.757 2.051 -13.663 1.00 83.31 93 ILE A CA 1
ATOM 738 C C . ILE A 1 93 ? 2.874 3.539 -14.022 1.00 83.31 93 ILE A C 1
ATOM 740 O O . ILE A 1 93 ? 3.621 3.937 -14.914 1.00 83.31 93 ILE A O 1
ATOM 744 N N . ALA A 1 94 ? 2.112 4.384 -13.329 1.00 72.56 94 ALA A N 1
ATOM 745 C CA . ALA A 1 94 ? 2.179 5.824 -13.535 1.00 72.56 94 ALA A CA 1
ATOM 746 C C . ALA A 1 94 ? 3.508 6.387 -12.997 1.00 72.56 94 ALA A C 1
ATOM 748 O O . ALA A 1 94 ? 4.048 5.898 -12.006 1.00 72.56 94 ALA A O 1
ATOM 749 N N . ALA A 1 95 ? 4.002 7.451 -13.633 1.00 71.50 95 ALA A N 1
ATOM 750 C CA . ALA A 1 95 ? 5.184 8.223 -13.230 1.00 71.50 95 ALA A CA 1
ATOM 751 C C . ALA A 1 95 ? 6.565 7.545 -13.370 1.00 71.50 95 ALA A C 1
ATOM 753 O O . ALA A 1 95 ? 7.572 8.190 -13.082 1.00 71.50 95 ALA A O 1
ATOM 754 N N . VAL A 1 96 ? 6.653 6.305 -13.865 1.00 78.69 96 VAL A N 1
ATOM 755 C CA . VAL A 1 96 ? 7.933 5.631 -14.150 1.00 78.69 96 VAL A CA 1
ATOM 756 C C . VAL A 1 96 ? 7.912 5.058 -15.566 1.00 78.69 96 VAL A C 1
ATOM 758 O O . VAL A 1 96 ? 6.995 4.328 -15.925 1.00 78.69 96 VAL A O 1
ATOM 761 N N . TYR A 1 97 ? 8.929 5.368 -16.377 1.00 76.69 97 TYR A N 1
ATOM 762 C CA . TYR A 1 97 ? 9.105 4.737 -17.687 1.00 76.69 97 TYR A CA 1
ATOM 763 C C . TYR A 1 97 ? 9.814 3.391 -17.524 1.00 76.69 97 TYR A C 1
ATOM 765 O O . TYR A 1 97 ? 10.941 3.344 -17.024 1.00 76.69 97 TYR A O 1
ATOM 773 N N . MET A 1 98 ? 9.173 2.308 -17.968 1.00 86.00 98 MET A N 1
ATOM 774 C CA . MET A 1 98 ? 9.779 0.981 -17.993 1.00 86.00 98 MET A CA 1
ATOM 775 C C . MET A 1 98 ? 10.092 0.549 -19.432 1.00 86.00 98 MET A C 1
ATOM 777 O O . MET A 1 98 ? 9.165 0.345 -20.220 1.00 86.00 98 MET A O 1
ATOM 781 N N . PRO A 1 99 ? 11.377 0.374 -19.805 1.00 81.94 99 PRO A N 1
ATOM 782 C CA . PRO A 1 99 ? 11.742 -0.075 -21.143 1.00 81.94 99 PRO A CA 1
ATOM 783 C C . PRO A 1 99 ? 11.079 -1.408 -21.488 1.00 81.94 99 PRO A C 1
ATOM 785 O O . PRO A 1 99 ? 11.017 -2.299 -20.641 1.00 81.94 99 PRO A O 1
ATOM 788 N N . GLY A 1 100 ? 10.612 -1.532 -22.730 1.00 81.69 100 GLY A N 1
ATOM 789 C CA . GLY A 1 100 ? 9.961 -2.737 -23.251 1.00 81.69 100 GLY A CA 1
ATOM 790 C C . GLY A 1 100 ? 8.451 -2.813 -23.007 1.00 81.69 100 GLY A C 1
ATOM 791 O O . GLY A 1 100 ? 7.774 -3.489 -23.773 1.00 81.69 100 GLY A O 1
ATOM 792 N N . THR A 1 101 ? 7.916 -2.075 -22.026 1.00 85.50 101 THR A N 1
ATOM 793 C CA . THR A 1 101 ? 6.478 -2.124 -21.692 1.00 85.50 101 THR A CA 1
ATOM 794 C C . THR A 1 101 ? 5.587 -1.352 -22.672 1.00 85.50 101 THR A C 1
ATOM 796 O O . THR A 1 101 ? 4.435 -1.718 -22.865 1.00 85.50 101 THR A O 1
ATOM 799 N N . ASP A 1 102 ? 6.118 -0.307 -23.316 1.00 83.69 102 ASP A N 1
ATOM 800 C CA . ASP A 1 102 ? 5.458 0.425 -24.407 1.00 83.69 102 ASP A CA 1
ATOM 801 C C . ASP A 1 102 ? 6.497 0.940 -25.427 1.00 83.69 102 ASP A C 1
ATOM 803 O O . ASP A 1 102 ? 6.877 2.116 -25.426 1.00 83.69 102 ASP A O 1
ATOM 807 N N . PRO A 1 103 ? 7.038 0.059 -26.286 1.00 78.75 103 PRO A N 1
ATOM 808 C CA . PRO A 1 103 ? 8.099 0.430 -27.219 1.00 78.75 103 PRO A CA 1
ATOM 809 C C . PRO A 1 103 ? 7.589 1.229 -28.427 1.00 78.75 103 PRO A C 1
ATOM 811 O O . PRO A 1 103 ? 8.384 1.892 -29.095 1.00 78.75 103 PRO A O 1
ATOM 814 N N . ARG A 1 104 ? 6.287 1.156 -28.737 1.00 83.19 104 ARG A N 1
ATOM 815 C CA . ARG A 1 104 ? 5.681 1.809 -29.912 1.00 83.19 104 ARG A CA 1
ATOM 816 C C . ARG A 1 104 ? 4.882 3.068 -29.576 1.00 83.19 104 ARG A C 1
ATOM 818 O O . ARG A 1 104 ? 4.487 3.778 -30.499 1.00 83.19 104 ARG A O 1
ATOM 825 N N . GLY A 1 105 ? 4.656 3.364 -28.300 1.00 84.44 105 GLY A N 1
ATOM 826 C CA . GLY A 1 105 ? 4.046 4.612 -27.873 1.00 84.44 105 GLY A CA 1
ATOM 827 C C . GLY A 1 105 ? 4.937 5.837 -28.114 1.00 84.44 105 GLY A C 1
ATOM 828 O O . GLY A 1 105 ? 6.133 5.713 -28.402 1.00 84.44 105 GLY A O 1
ATOM 829 N N . PRO A 1 106 ? 4.381 7.055 -27.970 1.00 82.69 106 PRO A N 1
ATOM 830 C CA . PRO A 1 106 ? 5.087 8.301 -28.277 1.00 82.69 106 PRO A CA 1
ATOM 831 C C . PRO A 1 106 ? 6.402 8.455 -27.504 1.00 82.69 106 PRO A C 1
ATOM 833 O O . PRO A 1 106 ? 7.428 8.818 -28.076 1.00 82.69 106 PRO A O 1
ATOM 836 N N . PHE A 1 107 ? 6.388 8.131 -26.209 1.00 79.56 107 PHE A N 1
ATOM 837 C CA . PHE A 1 107 ? 7.573 8.218 -25.358 1.00 79.56 107 PHE A CA 1
ATOM 838 C C . PHE A 1 107 ? 8.582 7.106 -25.655 1.00 79.56 107 PHE A C 1
ATOM 840 O O . PHE A 1 107 ? 9.779 7.387 -25.719 1.00 79.56 107 PHE A O 1
ATOM 847 N N . GLY A 1 108 ? 8.116 5.877 -25.905 1.00 81.56 108 GLY A N 1
ATOM 848 C CA . GLY A 1 108 ? 8.978 4.756 -26.285 1.00 81.56 108 GLY A CA 1
ATOM 849 C C . GLY A 1 108 ? 9.788 5.057 -27.545 1.00 81.56 108 GLY A C 1
ATOM 850 O O . GLY A 1 108 ? 11.010 4.903 -27.554 1.00 81.56 108 GLY A O 1
ATOM 851 N N . LEU A 1 109 ? 9.137 5.604 -28.574 1.00 87.12 109 LEU A N 1
ATOM 852 C CA . LEU A 1 109 ? 9.793 5.990 -29.824 1.00 87.12 109 LEU A CA 1
ATOM 853 C C . LEU A 1 109 ? 10.834 7.101 -29.635 1.00 87.12 109 LEU A C 1
ATOM 855 O O . LEU A 1 109 ? 11.932 7.002 -30.184 1.00 87.12 109 LEU A O 1
ATOM 859 N N . ILE A 1 110 ? 10.528 8.134 -28.840 1.00 88.69 110 ILE A N 1
ATOM 860 C CA . ILE A 1 110 ? 11.471 9.230 -28.556 1.00 88.69 110 ILE A CA 1
ATOM 861 C C . ILE A 1 110 ? 12.722 8.694 -27.853 1.00 88.69 110 ILE A C 1
ATOM 863 O O . ILE A 1 110 ? 13.841 8.994 -28.272 1.00 88.69 110 ILE A O 1
ATOM 867 N N . PHE A 1 111 ? 12.554 7.871 -26.815 1.00 84.44 111 PHE A N 1
ATOM 868 C CA . PHE A 1 111 ? 13.689 7.294 -26.094 1.00 84.44 111 PHE A CA 1
ATOM 869 C C . PHE A 1 111 ? 14.521 6.363 -26.977 1.00 84.44 111 PHE A C 1
ATOM 871 O O . PHE A 1 111 ? 15.750 6.445 -26.958 1.00 84.44 111 PHE A O 1
ATOM 878 N N . MET A 1 112 ? 13.877 5.527 -27.794 1.00 85.12 112 MET A N 1
ATOM 879 C CA . MET A 1 112 ? 14.581 4.653 -28.735 1.00 85.12 112 MET A CA 1
ATOM 880 C C . MET A 1 112 ? 15.352 5.446 -29.796 1.00 85.12 112 MET A C 1
ATOM 882 O O . MET A 1 112 ? 16.475 5.074 -30.138 1.00 85.12 112 MET A O 1
ATOM 886 N N . ALA A 1 113 ? 14.806 6.568 -30.272 1.00 90.50 113 ALA A N 1
ATOM 887 C CA . ALA A 1 113 ? 15.498 7.452 -31.204 1.00 90.50 113 ALA A CA 1
ATOM 888 C C . ALA A 1 113 ? 16.730 8.110 -30.562 1.00 90.50 113 ALA A C 1
ATOM 890 O O . ALA A 1 113 ? 17.811 8.086 -31.151 1.00 90.50 113 ALA A O 1
ATOM 891 N N . ILE A 1 114 ? 16.604 8.641 -29.340 1.00 92.06 114 ILE A N 1
ATOM 892 C CA . ILE A 1 114 ? 17.735 9.222 -28.595 1.00 92.06 114 ILE A CA 1
ATOM 893 C C . ILE A 1 114 ? 18.826 8.169 -28.373 1.00 92.06 114 ILE A C 1
ATOM 895 O O . ILE A 1 114 ? 20.005 8.441 -28.603 1.00 92.06 114 ILE A O 1
ATOM 899 N N . PHE A 1 115 ? 18.438 6.957 -27.974 1.00 89.81 115 PHE A N 1
ATOM 900 C CA . PHE A 1 115 ? 19.364 5.846 -27.785 1.00 89.81 115 PHE A CA 1
ATOM 901 C C . PHE A 1 115 ? 20.107 5.489 -29.082 1.00 89.81 115 PHE A C 1
ATOM 903 O O . PHE A 1 115 ? 21.335 5.384 -29.078 1.00 89.81 115 PHE A O 1
ATOM 910 N N . ALA A 1 116 ? 19.393 5.368 -30.205 1.00 93.31 116 ALA A N 1
ATOM 911 C CA . ALA A 1 116 ? 19.994 5.071 -31.504 1.00 93.31 116 ALA A CA 1
ATOM 912 C C . ALA A 1 116 ? 20.970 6.170 -31.962 1.00 93.31 116 ALA A C 1
ATOM 914 O O . ALA A 1 116 ? 22.058 5.866 -32.453 1.00 93.31 116 ALA A O 1
ATOM 915 N N . LEU A 1 117 ? 20.618 7.444 -31.756 1.00 96.19 117 LEU A N 1
ATOM 916 C CA . LEU A 1 117 ? 21.485 8.581 -32.077 1.00 96.19 117 LEU A CA 1
ATOM 917 C C . LEU A 1 117 ? 22.758 8.595 -31.224 1.00 96.19 117 LEU A C 1
ATOM 919 O O . LEU A 1 117 ? 23.846 8.826 -31.750 1.00 96.19 117 LEU A O 1
ATOM 923 N N . ALA A 1 118 ? 22.644 8.304 -29.926 1.00 96.38 118 ALA A N 1
ATOM 924 C CA . ALA A 1 118 ? 23.798 8.195 -29.040 1.00 96.38 118 ALA A CA 1
ATOM 925 C C . ALA A 1 118 ? 24.735 7.055 -29.473 1.00 96.38 118 ALA A C 1
ATOM 927 O O . ALA A 1 118 ? 25.950 7.253 -29.553 1.00 96.38 118 ALA A O 1
ATOM 928 N N . LEU A 1 119 ? 24.175 5.887 -29.815 1.00 96.44 119 LEU A N 1
ATOM 929 C CA . LEU A 1 119 ? 24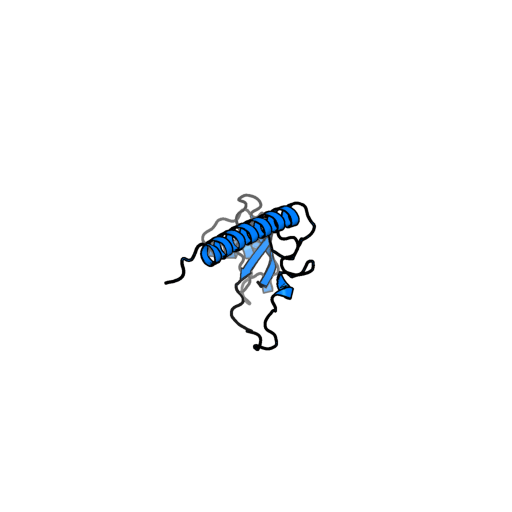.942 4.740 -30.300 1.00 96.44 119 LEU A CA 1
ATOM 930 C C . LEU A 1 119 ? 25.695 5.083 -31.594 1.00 96.44 119 LEU A C 1
ATOM 932 O O . LEU A 1 119 ? 26.900 4.856 -31.682 1.00 96.44 119 LEU A O 1
ATOM 936 N N . LEU A 1 120 ? 25.017 5.716 -32.559 1.00 97.25 120 LEU A N 1
ATOM 937 C CA . LEU A 1 120 ? 25.627 6.190 -33.805 1.00 97.25 120 LEU A CA 1
ATOM 938 C C . LEU A 1 120 ? 26.763 7.187 -33.556 1.00 97.25 120 LEU A C 1
ATOM 940 O O . LEU A 1 120 ? 27.815 7.083 -34.187 1.00 97.25 120 LEU A O 1
ATOM 944 N N . GLY A 1 121 ? 26.583 8.122 -32.620 1.00 97.00 121 GLY A N 1
ATOM 945 C CA . GLY A 1 121 ? 27.616 9.085 -32.247 1.00 97.00 121 GLY A CA 1
ATOM 946 C C . GLY A 1 121 ? 28.874 8.411 -31.694 1.00 97.00 121 GLY A C 1
ATOM 947 O O . GLY A 1 121 ? 29.985 8.718 -32.131 1.00 97.00 121 GLY A O 1
ATOM 948 N N . VAL A 1 122 ? 28.711 7.448 -30.781 1.00 97.06 122 VAL A N 1
ATOM 949 C CA . VAL A 1 122 ? 29.835 6.705 -30.187 1.00 97.06 122 VAL A CA 1
ATOM 950 C C . VAL A 1 122 ? 30.525 5.820 -31.222 1.00 97.06 122 VAL A C 1
ATOM 952 O O . VAL A 1 122 ? 31.753 5.840 -31.317 1.00 97.06 122 VAL A O 1
ATOM 955 N N . THR A 1 123 ? 29.768 5.079 -32.035 1.00 96.62 123 THR A N 1
ATOM 956 C CA . THR A 1 123 ? 30.332 4.235 -33.096 1.00 96.62 123 THR A CA 1
ATOM 957 C C . THR A 1 123 ? 31.065 5.073 -34.141 1.00 96.62 123 THR A C 1
ATOM 959 O O . THR A 1 123 ? 32.189 4.738 -34.514 1.00 96.62 123 THR A O 1
ATOM 962 N N . GLY A 1 124 ? 30.486 6.199 -34.565 1.00 96.19 124 GLY A N 1
ATOM 963 C CA . GLY A 1 124 ? 31.134 7.140 -35.476 1.00 96.19 124 GLY A CA 1
ATOM 964 C C . GLY A 1 124 ? 32.436 7.693 -34.897 1.00 96.19 124 GLY A C 1
ATOM 965 O O . GLY A 1 124 ? 33.473 7.655 -35.560 1.00 96.19 124 GLY A O 1
ATOM 966 N N . HIS A 1 125 ? 32.426 8.123 -33.632 1.00 95.31 125 HIS A N 1
ATOM 967 C CA . HIS A 1 125 ? 33.634 8.586 -32.949 1.00 95.31 125 HIS A CA 1
ATOM 968 C C . HIS A 1 125 ? 34.715 7.492 -32.860 1.00 95.31 125 HIS A C 1
ATOM 970 O O . HIS A 1 125 ? 35.893 7.760 -33.107 1.00 95.31 125 HIS A O 1
ATOM 976 N N . ALA A 1 126 ? 34.330 6.251 -32.549 1.00 94.25 126 ALA A N 1
ATOM 977 C CA . ALA A 1 126 ? 35.246 5.115 -32.482 1.00 94.25 126 ALA A CA 1
ATOM 978 C C . ALA A 1 126 ? 35.880 4.794 -33.847 1.00 94.25 126 ALA A C 1
ATOM 980 O O . ALA A 1 126 ? 37.090 4.589 -33.928 1.00 94.25 126 ALA A O 1
ATOM 981 N N . LEU A 1 127 ? 35.095 4.810 -34.929 1.00 95.00 127 LEU A N 1
ATOM 982 C CA . LEU A 1 127 ? 35.595 4.579 -36.287 1.00 95.00 127 LEU A CA 1
ATOM 983 C C . LEU A 1 127 ? 36.558 5.681 -36.735 1.00 95.00 127 LEU A C 1
ATOM 985 O O . LEU A 1 127 ? 37.626 5.379 -37.268 1.00 95.00 127 LEU A O 1
ATOM 989 N N . LEU A 1 128 ? 36.238 6.947 -36.449 1.00 93.56 128 LEU A N 1
ATOM 990 C CA . LEU A 1 128 ? 37.141 8.070 -36.717 1.00 93.56 128 LEU A CA 1
ATOM 991 C C . LEU A 1 128 ? 38.468 7.921 -35.965 1.00 93.56 128 LEU A C 1
ATOM 993 O O . LEU A 1 128 ? 39.525 8.201 -36.529 1.00 93.56 128 LEU A O 1
ATOM 997 N N . ARG A 1 129 ? 38.439 7.422 -34.722 1.00 91.44 129 ARG A N 1
ATOM 998 C CA . ARG A 1 129 ? 39.664 7.099 -33.976 1.00 91.44 129 ARG A CA 1
ATOM 999 C C . ARG A 1 129 ? 40.488 5.990 -34.624 1.00 91.44 129 ARG A C 1
ATOM 1001 O O . ARG A 1 129 ? 41.711 6.081 -34.607 1.00 91.44 129 ARG A O 1
ATOM 1008 N N . LEU A 1 130 ? 39.849 4.947 -35.152 1.00 90.62 13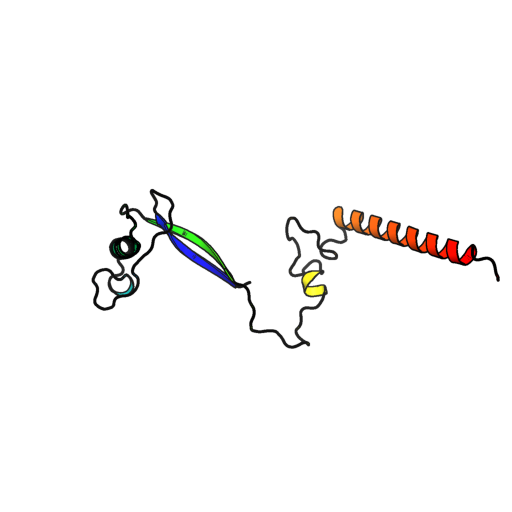0 LEU A N 1
ATOM 1009 C CA . LEU A 1 130 ? 40.548 3.820 -35.777 1.00 90.62 130 LEU A CA 1
ATOM 1010 C C . LEU A 1 130 ? 41.175 4.211 -37.120 1.00 90.62 130 LEU A C 1
ATOM 1012 O O . LEU A 1 130 ? 42.329 3.875 -37.365 1.00 90.62 130 LEU A O 1
ATOM 1016 N N . VAL A 1 131 ? 40.451 4.962 -37.954 1.00 90.44 131 VAL A N 1
ATOM 1017 C CA . VAL A 1 131 ? 40.940 5.428 -39.265 1.00 90.44 131 VAL A CA 1
ATOM 1018 C C . VAL A 1 131 ? 41.969 6.553 -39.119 1.00 90.44 131 VAL A C 1
ATOM 1020 O O . VAL A 1 131 ? 42.947 6.598 -39.857 1.00 90.44 131 VAL A O 1
ATOM 1023 N N . GLY A 1 132 ? 41.794 7.446 -38.141 1.00 84.06 132 GLY A N 1
ATOM 1024 C CA . GLY A 1 132 ? 42.740 8.525 -37.842 1.00 84.06 132 GLY A CA 1
ATOM 1025 C C . GLY A 1 132 ? 44.010 8.072 -37.113 1.00 84.06 132 GLY A C 1
ATOM 1026 O O . GLY A 1 132 ? 44.874 8.901 -36.817 1.00 84.06 132 GLY A O 1
ATOM 1027 N N . ARG A 1 133 ? 44.145 6.776 -36.794 1.00 75.94 133 ARG A N 1
ATOM 1028 C CA . ARG A 1 133 ? 45.322 6.236 -36.113 1.00 75.94 133 ARG A CA 1
ATOM 1029 C C . ARG A 1 133 ? 46.484 6.169 -37.104 1.00 75.94 133 ARG A C 1
ATOM 1031 O O . ARG A 1 133 ? 46.519 5.301 -37.970 1.00 75.94 133 ARG A O 1
ATOM 1038 N N . LYS A 1 134 ? 47.444 7.091 -36.977 1.00 67.19 134 LYS A N 1
ATOM 1039 C CA . LYS A 1 134 ? 48.704 7.035 -37.736 1.00 67.19 134 LYS A CA 1
ATOM 1040 C C . LYS A 1 134 ? 49.371 5.669 -37.498 1.00 67.19 134 LYS A C 1
ATOM 1042 O O . LYS A 1 134 ? 49.475 5.279 -36.331 1.00 67.19 134 LYS A O 1
ATOM 1047 N N . PRO A 1 135 ? 49.811 4.949 -38.545 1.00 67.94 135 PRO A N 1
ATOM 1048 C CA . PRO A 1 135 ? 50.632 3.767 -38.340 1.00 67.94 135 PRO A CA 1
ATOM 1049 C C . PRO A 1 135 ? 51.935 4.214 -37.667 1.00 67.94 135 PRO A C 1
ATOM 1051 O O . PRO A 1 135 ? 52.559 5.180 -38.110 1.00 67.94 135 PRO A O 1
ATOM 1054 N N . SER A 1 136 ? 52.261 3.572 -36.545 1.00 61.59 136 SER A N 1
ATOM 1055 C CA . SER A 1 136 ? 53.567 3.668 -35.889 1.00 61.59 136 SER A CA 1
ATOM 1056 C C . SER A 1 136 ? 54.615 2.936 -36.707 1.00 61.59 136 SER A C 1
ATOM 1058 O O . SER A 1 136 ? 54.292 1.783 -37.083 1.00 61.59 136 SER A O 1
#

=== Feature glossary ===
Key to the feature types in this record:

— What the protein is —

Primary structure: the covalent order of the twenty standard amino acids along the backbone. Two proteins with the same sequence will (almost always) fold to the same structure; two with 30% identity often share a fold but not the details.

Database cross-references. InterPro integrates a dozen domain/family signature databases into unified entries with residue-range hits. GO terms attach function/process/location labels with evidence codes. CATH codes position the fold in a four-level structural taxonomy. Organism is the NCBI-taxonomy species name.

— Where its atoms are —

The mmCIF block holds the 3D Cartesian coordinates of each backbone atom (N, Cα, C, O) in ångströms. mmCIF is the PDB's canonical archive format — a tagged-loop text representation of the atomic model.

Six rendered views show the 3D structure from the faces of a cube — i.e. along ±x, ±y, ±z. Rendering representation is drawn randomly per protein from cartoon (secondary-structure ribbons), sticks (backbone bonds), or molecular surface; coloring is either N→C rainbow (blue at the N-terminus through red at the C-terminus) or one color per chain.

— Local backbone conformation —

DSSP 8-state secondary structure assigns each residue one of H (α-helix), G (3₁₀-helix), I (π-helix), E (extended β-strand), B (isolated β-bridge), T (hydrogen-bonded turn), S (bend), or '-' (coil). The assignment is computed from backbone hydrogen-bond geometry via the Kabsch–Sander algorithm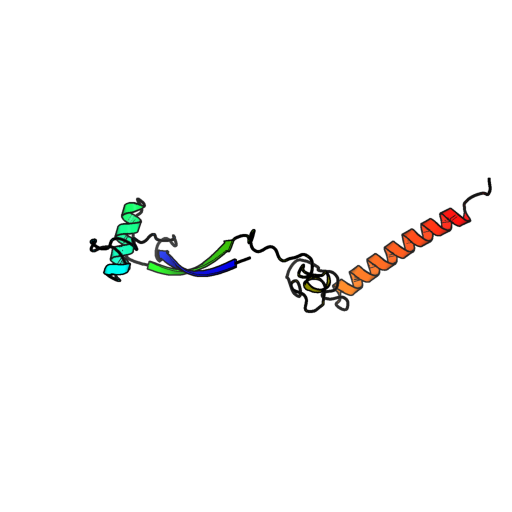.

P-SEA three-state annotation labels each residue as helix, strand, or coil based purely on the geometry of the Cα trace. It serves as a fallback when the full backbone (and thus DSSP) is unavailable.

The φ/ψ torsion pair specifies the backbone conformation at each residue. φ rotates about the N–Cα bond, ψ about the Cα–C bond. Steric clashes forbid most of the (φ, ψ) plane — the allowed regions (α-helix basin, β-sheet basin, left-handed helix) are the Ramachandran-allowed regions.

— Global shape and packing —

The geometric summary reports three shape descriptors. Rg (radius of gyration) measures how spread out the Cα atoms are about their centre of mass; compact globular proteins have small Rg, elongated or unfolded ones large. Cα contacts (<8 Å, |i−j|>4) count long-range residue pairs in spatial proximity — high for tightly packed folds, near zero for rods or random coil. The bounding-box extents give the protein's footprint along x, y, z in Å.

Accessible surface area quantifies burial. A residue with SASA near zero is packed into the hydrophobic core; one with SASA >100 Å² sits on the surface. Computed here via the Shrake–Rupley numerical algorithm with a 1.4 Å probe.

Plot images: a contact map (which residues are close in 3D, as an N×N binary image), a Ramachandran scatter (backbone torsion angles, revealing secondary-structure composition at a glance), and — for AlphaFold structures — a PAE heatmap (pairwise prediction confidence).

— Structural neighborhood —

The Foldseek 3Di string encodes local tertiary geometry as a 20-letter alphabet — one character per residue — derived from the relative positions of nearby Cα atoms. Unlike the amino-acid sequence, 3Di is a direct function of the 3D structure, so two proteins with the same fold have similar 3Di strings even at low sequence identity.

Nearest PDB neighbors are the top structural matches found by Foldseek when searching this structure against the entire Protein Data Bank. Each hit reports a TM-score (0 to 1; >0.5 almost always implies the same fold) and an E-value. These are *structural* homologs — they may share no detectable sequence similarity.

— Confidence and disorder —

For AlphaFold models, the B-factor field carries pLDDT — the model's own estimate of local accuracy on a 0–100 scale. Regions with pLDDT<50 should be treated as essentially unmodeled; they often correspond to intrinsically disordered segments.

B-factor (Debye–Waller factor) reflects atomic displacement in the crystal lattice. It is an experimental observable (units Å²), not a prediction; low values mean the atom is pinned down, high values mean it moves or is heterogeneous across the crystal.

Predicted aligned error is AlphaFold's pairwise confidence. Unlike pLDDT (per-residue), PAE is per-residue-pair and captures whether two parts of the structure are correctly placed relative to each other. Units are ångströms of expected positional error.